Protein AF-A0A775UYA3-F1 (afdb_monomer_lite)

Structure (mmCIF, N/CA/C/O backbone):
data_AF-A0A775UYA3-F1
#
_entry.id   AF-A0A775UYA3-F1
#
loop_
_atom_site.group_PDB
_atom_site.id
_atom_site.type_symbol
_atom_site.label_atom_id
_atom_site.label_alt_id
_atom_site.label_comp_id
_atom_site.label_asym_id
_atom_site.label_entity_id
_atom_site.label_seq_id
_atom_site.pdbx_PDB_ins_code
_atom_site.Cartn_x
_atom_site.Cartn_y
_atom_site.Cartn_z
_atom_site.occupancy
_atom_site.B_iso_or_equiv
_atom_site.auth_seq_id
_atom_site.auth_comp_id
_atom_site.auth_asym_id
_atom_site.auth_atom_id
_atom_site.pdbx_PDB_model_num
ATOM 1 N N . ALA A 1 1 ? 7.744 -13.628 -6.718 1.00 62.09 1 ALA A N 1
ATOM 2 C CA . ALA A 1 1 ? 8.129 -12.347 -7.351 1.00 62.09 1 ALA A CA 1
ATOM 3 C C . ALA A 1 1 ? 8.216 -11.268 -6.273 1.00 62.09 1 ALA A C 1
ATOM 5 O O . ALA A 1 1 ? 7.492 -11.370 -5.291 1.00 62.09 1 ALA A O 1
ATOM 6 N N . GLN A 1 2 ? 9.062 -10.241 -6.414 1.00 73.44 2 GLN A N 1
ATOM 7 C CA . GLN A 1 2 ? 9.151 -9.167 -5.404 1.00 73.44 2 GLN A CA 1
ATOM 8 C C . GLN A 1 2 ? 7.802 -8.447 -5.188 1.00 73.44 2 GLN A C 1
ATOM 10 O O . GLN A 1 2 ? 7.442 -8.131 -4.059 1.00 73.44 2 GLN A O 1
ATOM 15 N N . SER A 1 3 ? 6.997 -8.291 -6.244 1.00 87.25 3 SER A N 1
ATOM 16 C CA . SER A 1 3 ? 5.653 -7.704 -6.167 1.00 87.25 3 SER A CA 1
ATOM 17 C C . SER A 1 3 ? 4.611 -8.603 -5.490 1.00 87.25 3 SER A C 1
ATOM 19 O O . SER A 1 3 ? 3.710 -8.086 -4.839 1.00 87.25 3 SER A O 1
ATOM 21 N N . SER A 1 4 ? 4.718 -9.934 -5.603 1.00 90.19 4 SER A N 1
ATOM 22 C CA . SER A 1 4 ? 3.701 -10.855 -5.072 1.00 90.19 4 SER A CA 1
ATOM 23 C C . SER A 1 4 ? 3.682 -10.875 -3.544 1.00 90.19 4 SER A C 1
ATOM 25 O O . SER A 1 4 ? 2.611 -10.901 -2.948 1.00 90.19 4 SER A O 1
ATOM 27 N N . ALA A 1 5 ? 4.855 -10.806 -2.905 1.00 94.00 5 ALA A N 1
ATOM 28 C CA . ALA A 1 5 ? 4.954 -10.732 -1.447 1.00 94.00 5 ALA A CA 1
ATOM 29 C C . ALA A 1 5 ? 4.379 -9.410 -0.905 1.00 94.00 5 ALA A C 1
ATOM 31 O O . ALA A 1 5 ? 3.597 -9.420 0.041 1.00 94.00 5 ALA A O 1
ATOM 32 N N . LEU A 1 6 ? 4.696 -8.279 -1.547 1.00 94.88 6 LE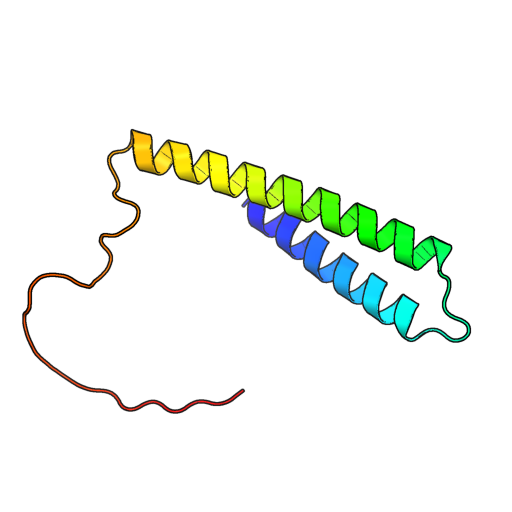U A N 1
ATOM 33 C CA . LEU A 1 6 ? 4.154 -6.967 -1.171 1.00 94.88 6 LEU A CA 1
ATOM 34 C C . LEU A 1 6 ? 2.634 -6.883 -1.378 1.00 94.88 6 LEU A C 1
ATOM 36 O O . LEU A 1 6 ? 1.923 -6.328 -0.543 1.00 94.88 6 LEU A O 1
ATOM 40 N N . GLN A 1 7 ? 2.113 -7.474 -2.457 1.00 95.06 7 GLN A N 1
ATOM 41 C CA . GLN A 1 7 ? 0.668 -7.576 -2.683 1.00 95.06 7 GLN A CA 1
ATOM 42 C C . GLN A 1 7 ? -0.019 -8.410 -1.599 1.00 95.06 7 GLN A C 1
ATOM 44 O O . GLN A 1 7 ? -1.050 -7.989 -1.079 1.00 95.06 7 GLN A O 1
ATOM 49 N N . GLN A 1 8 ? 0.561 -9.554 -1.223 1.00 96.31 8 GLN A N 1
ATOM 50 C CA . GLN A 1 8 ? 0.044 -10.379 -0.128 1.00 96.31 8 GLN A CA 1
ATOM 51 C C . GLN A 1 8 ? 0.035 -9.607 1.195 1.00 96.31 8 GLN A C 1
ATOM 53 O O . GLN A 1 8 ? -0.983 -9.595 1.882 1.00 96.31 8 GLN A O 1
ATOM 58 N N . GLN A 1 9 ? 1.118 -8.894 1.520 1.00 96.50 9 GLN A N 1
ATOM 59 C CA . GLN A 1 9 ? 1.177 -8.051 2.719 1.00 96.50 9 GLN A CA 1
ATOM 60 C C . GLN A 1 9 ? 0.102 -6.957 2.712 1.00 96.50 9 GLN A C 1
ATOM 62 O O . GLN A 1 9 ? -0.558 -6.747 3.730 1.00 96.50 9 GLN A O 1
ATOM 67 N N . LEU A 1 10 ? -0.127 -6.298 1.571 1.00 97.19 10 LEU A N 1
ATOM 68 C CA . LEU A 1 10 ? -1.163 -5.270 1.446 1.00 97.19 10 LEU A CA 1
ATOM 69 C C . LEU A 1 10 ? -2.572 -5.844 1.660 1.00 97.19 10 LEU A C 1
ATOM 71 O O . LEU A 1 10 ? -3.403 -5.202 2.304 1.00 97.19 10 LEU A O 1
ATOM 75 N N . VAL A 1 11 ? -2.841 -7.045 1.141 1.00 96.81 11 VAL A N 1
ATOM 76 C CA . VAL A 1 11 ? -4.114 -7.751 1.358 1.00 96.81 11 VAL A CA 1
ATOM 77 C C . VAL A 1 11 ? -4.297 -8.076 2.840 1.00 96.81 11 VAL A C 1
ATOM 79 O O . VAL A 1 11 ? -5.333 -7.729 3.406 1.00 96.81 11 VAL A O 1
ATOM 82 N N . THR A 1 12 ? -3.283 -8.649 3.492 1.00 97.50 12 THR A N 1
ATOM 83 C CA . THR A 1 12 ? -3.316 -8.946 4.934 1.00 97.50 12 THR A CA 1
ATOM 84 C C . THR A 1 12 ? -3.592 -7.692 5.761 1.00 97.50 12 THR A C 1
ATOM 86 O O . THR A 1 12 ? -4.496 -7.690 6.596 1.00 97.50 12 THR A O 1
ATOM 89 N N . LYS A 1 13 ? -2.884 -6.591 5.484 1.00 97.50 13 LYS A N 1
ATOM 90 C CA . LYS A 1 13 ? -3.084 -5.319 6.192 1.00 97.50 13 LYS A CA 1
ATOM 91 C C . LYS A 1 13 ? -4.470 -4.726 5.960 1.00 97.50 13 LYS A C 1
ATOM 93 O O . LYS A 1 13 ? -5.033 -4.118 6.864 1.00 97.50 13 LYS A O 1
ATOM 98 N N . ARG A 1 14 ? -5.072 -4.955 4.791 1.00 97.56 14 ARG A N 1
ATOM 99 C CA . ARG A 1 14 ? -6.447 -4.522 4.520 1.00 97.56 14 ARG A CA 1
ATOM 100 C C . ARG A 1 14 ? -7.484 -5.311 5.319 1.00 97.56 14 ARG A C 1
ATOM 102 O O . ARG A 1 14 ? -8.469 -4.720 5.753 1.00 97.56 14 ARG A O 1
ATOM 109 N N . TYR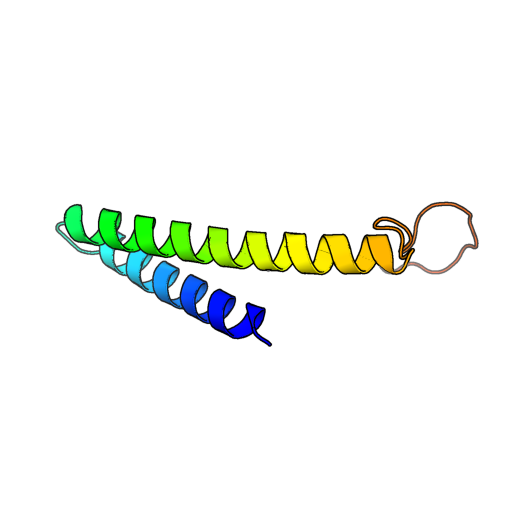 A 1 15 ? -7.261 -6.605 5.546 1.00 97.75 15 TYR A N 1
ATOM 110 C CA . TYR A 1 15 ? -8.100 -7.382 6.462 1.00 97.75 15 TYR A CA 1
ATOM 111 C C . TYR A 1 15 ? -7.967 -6.890 7.905 1.00 97.75 15 TYR A C 1
ATOM 113 O O . TYR A 1 15 ? -8.984 -6.698 8.564 1.00 97.75 15 TYR A O 1
ATOM 121 N N . GLU A 1 16 ? -6.744 -6.621 8.367 1.00 96.38 16 GLU A N 1
ATOM 122 C CA . GLU A 1 16 ? -6.491 -6.057 9.700 1.00 96.38 16 GLU A CA 1
ATOM 123 C C . GLU A 1 16 ? -7.184 -4.697 9.878 1.00 96.38 16 GLU A C 1
ATOM 125 O O . GLU A 1 16 ? -7.923 -4.494 10.840 1.00 96.38 16 GLU A O 1
ATOM 130 N N . TYR A 1 17 ? -7.026 -3.796 8.908 1.00 98.00 17 TYR A N 1
ATOM 131 C CA . TYR A 1 17 ? -7.690 -2.494 8.888 1.00 98.00 17 TYR A CA 1
ATOM 132 C C . TYR A 1 17 ? -9.218 -2.619 8.982 1.00 98.00 17 TYR A C 1
ATOM 134 O O . TYR A 1 17 ? -9.851 -1.949 9.797 1.00 98.00 17 TYR A O 1
ATOM 142 N N . ASN A 1 18 ? -9.816 -3.515 8.191 1.00 97.44 18 ASN A N 1
ATOM 143 C CA . ASN A 1 18 ? -11.261 -3.750 8.214 1.00 97.44 18 ASN A CA 1
ATOM 144 C C . ASN A 1 18 ? -11.731 -4.361 9.544 1.00 97.44 18 ASN A C 1
ATOM 146 O O . ASN A 1 18 ? -12.796 -3.994 10.037 1.00 97.44 18 ASN A O 1
ATOM 150 N N . ALA A 1 19 ? -10.948 -5.264 10.142 1.00 97.50 19 ALA A N 1
ATOM 151 C CA . ALA A 1 19 ? -11.258 -5.839 11.449 1.00 97.50 19 ALA A CA 1
ATOM 152 C C . ALA A 1 19 ? -11.231 -4.772 12.556 1.00 97.50 19 ALA A C 1
ATOM 154 O O . ALA A 1 19 ? -12.114 -4.752 13.410 1.00 97.50 19 ALA A O 1
ATOM 155 N N . LEU A 1 20 ? -10.261 -3.852 12.507 1.00 97.06 20 LEU A N 1
ATOM 156 C CA . LEU A 1 20 ? -10.172 -2.728 13.443 1.00 97.06 20 LEU A CA 1
ATOM 157 C C . LEU A 1 20 ? -11.329 -1.734 13.277 1.00 97.06 20 LEU A C 1
ATOM 159 O O . LEU A 1 20 ? -11.827 -1.221 14.275 1.00 97.06 20 LEU A O 1
ATOM 163 N N . LEU A 1 21 ? -11.781 -1.487 12.043 1.00 97.06 21 LEU A N 1
ATOM 164 C CA . LEU A 1 21 ? -12.970 -0.667 11.779 1.00 97.06 21 LEU A CA 1
ATOM 165 C C . LEU A 1 21 ? -14.263 -1.302 12.306 1.00 97.06 21 LEU A C 1
ATOM 167 O O . LEU A 1 21 ? -15.169 -0.581 12.712 1.00 97.06 21 LEU A O 1
ATOM 171 N N . ALA A 1 22 ? -14.357 -2.632 12.284 1.00 97.19 22 ALA A N 1
ATOM 172 C CA . ALA A 1 22 ? -15.519 -3.368 12.778 1.00 97.19 22 ALA A CA 1
ATOM 173 C C . ALA A 1 22 ? -15.520 -3.561 14.309 1.00 97.19 22 ALA A C 1
ATOM 175 O O . ALA A 1 22 ? -16.529 -3.995 14.870 1.00 97.19 22 ALA A O 1
ATOM 176 N N . ALA A 1 23 ? -14.407 -3.271 14.990 1.00 96.38 23 ALA A N 1
ATOM 177 C CA . ALA A 1 23 ? -14.299 -3.379 16.441 1.00 96.38 23 ALA A CA 1
ATOM 178 C C . ALA A 1 23 ? -15.124 -2.290 17.152 1.00 96.38 23 ALA A C 1
ATOM 180 O O . ALA A 1 23 ? -15.253 -1.174 16.658 1.00 96.38 23 ALA A O 1
ATOM 181 N N . ASN A 1 24 ? -15.650 -2.603 18.343 1.00 93.62 24 ASN A N 1
ATOM 182 C CA . ASN A 1 24 ? -16.452 -1.679 19.147 1.00 93.62 24 ASN A CA 1
ATOM 183 C C . ASN A 1 24 ? -15.898 -1.554 20.584 1.00 93.62 24 ASN A C 1
ATOM 185 O O . ASN A 1 24 ? -15.930 -2.545 21.316 1.00 93.62 24 ASN A O 1
ATOM 189 N N . PRO A 1 25 ? -15.435 -0.358 21.011 1.00 92.06 25 PRO A N 1
ATOM 190 C CA . PRO A 1 25 ? -15.270 0.848 20.194 1.00 92.06 25 PRO A CA 1
ATOM 191 C C . PRO A 1 25 ? -14.093 0.714 19.200 1.00 92.06 25 PRO A C 1
ATOM 193 O O . PRO A 1 25 ? -13.129 0.003 19.497 1.00 92.06 25 PRO A O 1
ATOM 196 N N . PRO A 1 26 ? -14.127 1.410 18.050 1.00 95.00 26 PRO A N 1
ATOM 197 C CA . PRO A 1 26 ? -13.005 1.421 17.114 1.00 95.00 26 PRO A CA 1
ATOM 198 C C . PRO A 1 26 ? -11.751 2.063 17.728 1.00 95.00 26 PRO A C 1
ATOM 200 O O . PRO A 1 26 ? -11.816 3.143 18.318 1.00 95.00 26 PRO A O 1
ATOM 203 N N . ASP A 1 27 ? -10.588 1.435 17.535 1.00 96.31 27 ASP A N 1
ATOM 204 C CA . ASP A 1 27 ? -9.291 1.966 17.978 1.00 96.31 27 ASP A CA 1
ATOM 205 C C . ASP A 1 27 ? -8.675 2.848 16.881 1.00 96.31 27 ASP A C 1
ATOM 207 O O . ASP A 1 27 ? -7.961 2.377 15.991 1.00 96.31 27 ASP A O 1
ATOM 211 N N . SER A 1 28 ? -8.969 4.149 16.933 1.00 96.00 28 SER A N 1
ATOM 212 C CA . SER A 1 28 ? -8.526 5.122 15.925 1.00 96.00 28 SER A CA 1
ATOM 213 C C . SER A 1 28 ? -7.002 5.202 15.779 1.00 96.00 28 SER A C 1
ATOM 215 O O . SER A 1 28 ? -6.505 5.431 14.674 1.00 96.00 28 SER A O 1
ATOM 217 N N . SER A 1 29 ? -6.246 4.975 16.858 1.00 97.00 29 SER A N 1
ATOM 218 C CA . SER A 1 29 ? -4.780 4.982 16.828 1.00 97.00 29 SER A CA 1
ATOM 219 C C . SER A 1 29 ? -4.251 3.826 15.981 1.00 97.00 29 SER A C 1
ATOM 221 O O . SER A 1 29 ? -3.471 4.042 15.048 1.00 97.00 29 SER A O 1
ATOM 223 N N . LYS A 1 30 ? -4.747 2.606 16.231 1.00 96.88 30 LYS A N 1
ATOM 224 C CA . LYS A 1 30 ? -4.365 1.422 15.446 1.00 96.88 30 LYS A CA 1
ATOM 225 C C . LYS A 1 30 ? -4.829 1.512 13.997 1.00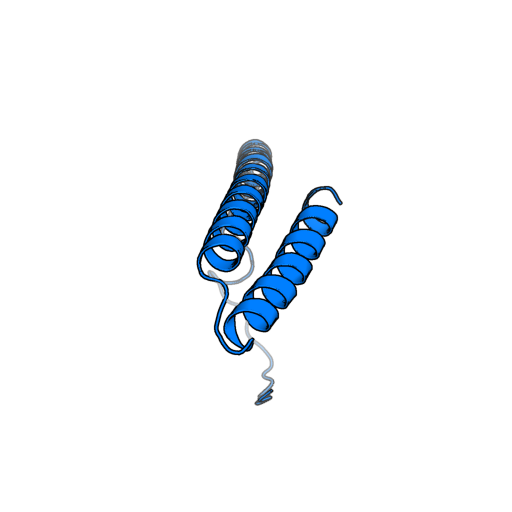 96.88 30 LYS A C 1
ATOM 227 O O . LYS A 1 30 ? -4.058 1.190 13.099 1.00 96.88 30 LYS A O 1
ATOM 232 N N . ILE A 1 31 ? -6.046 2.002 13.755 1.00 98.00 31 ILE A N 1
ATOM 233 C CA . ILE A 1 31 ? -6.578 2.203 12.397 1.00 98.00 31 ILE A CA 1
ATOM 234 C C . ILE A 1 31 ? -5.657 3.131 11.592 1.00 98.00 31 ILE A C 1
ATOM 236 O O . ILE A 1 31 ? -5.289 2.806 10.462 1.00 98.00 31 ILE A O 1
ATOM 240 N N . ASN A 1 32 ? -5.231 4.253 12.180 1.00 97.75 32 ASN A N 1
ATOM 241 C CA . ASN A 1 32 ? -4.320 5.196 11.527 1.00 97.75 32 ASN A CA 1
ATOM 242 C C . ASN A 1 32 ? -2.917 4.612 11.311 1.00 97.75 32 ASN A C 1
ATOM 244 O O . ASN A 1 32 ? -2.295 4.887 10.284 1.00 97.75 32 ASN A O 1
ATOM 248 N N . ALA A 1 33 ? -2.413 3.808 12.250 1.00 97.88 33 ALA A N 1
ATOM 249 C CA . ALA A 1 33 ? -1.129 3.128 12.095 1.00 97.88 33 ALA A CA 1
ATOM 250 C C . ALA A 1 33 ? -1.159 2.137 10.920 1.00 97.88 33 ALA A C 1
ATOM 252 O O . ALA A 1 33 ? -0.320 2.225 10.023 1.00 97.88 33 ALA A O 1
ATOM 253 N N . VAL A 1 34 ? -2.176 1.270 10.861 1.00 97.88 34 VAL A N 1
ATOM 254 C CA . VAL A 1 34 ? -2.337 0.301 9.764 1.00 97.88 34 VAL A CA 1
ATOM 255 C C . VAL A 1 34 ? -2.560 1.012 8.426 1.00 97.88 34 VAL A C 1
ATOM 257 O O . VAL A 1 34 ? -2.007 0.591 7.410 1.00 97.88 34 VAL A O 1
ATOM 260 N N . ALA A 1 35 ? -3.300 2.125 8.402 1.00 97.75 35 ALA A N 1
ATOM 261 C CA . ALA A 1 35 ? -3.473 2.924 7.188 1.00 97.75 35 ALA A CA 1
ATOM 262 C C . ALA A 1 35 ? -2.134 3.449 6.634 1.00 97.75 35 ALA A C 1
ATOM 264 O O . ALA A 1 35 ? -1.886 3.325 5.433 1.00 97.75 35 ALA A O 1
ATOM 265 N N . LYS A 1 36 ? -1.247 3.960 7.501 1.00 98.19 36 LYS A N 1
ATOM 266 C CA . LYS A 1 36 ? 0.103 4.405 7.108 1.00 98.19 36 LYS A CA 1
ATOM 267 C C . LYS A 1 36 ? 0.966 3.253 6.596 1.00 98.19 36 LYS A C 1
ATOM 269 O O . LYS A 1 36 ? 1.669 3.399 5.601 1.00 98.19 36 LYS A O 1
ATOM 274 N N . GLU A 1 37 ? 0.898 2.085 7.232 1.00 97.38 37 GLU A N 1
ATOM 275 C CA . GLU A 1 37 ? 1.610 0.896 6.746 1.00 97.38 37 GLU A CA 1
ATOM 276 C C . GLU A 1 37 ? 1.125 0.477 5.349 1.00 97.38 37 GLU A C 1
ATOM 278 O O . GLU A 1 37 ? 1.933 0.164 4.473 1.00 97.38 37 GLU A O 1
ATOM 283 N N . MET A 1 38 ? -0.189 0.519 5.107 1.00 98.00 38 MET A N 1
ATOM 284 C CA . MET A 1 38 ? -0.764 0.236 3.791 1.00 98.00 38 MET A CA 1
ATOM 285 C C . MET A 1 38 ? -0.327 1.250 2.726 1.00 98.00 38 MET A C 1
ATOM 287 O O . MET A 1 38 ? -0.129 0.860 1.574 1.00 98.00 38 MET A O 1
ATOM 291 N N . GLU A 1 39 ? -0.185 2.527 3.081 1.00 98.12 39 GLU A N 1
ATOM 292 C CA . GLU A 1 39 ? 0.336 3.569 2.189 1.00 98.12 39 GLU A CA 1
ATOM 293 C C . GLU A 1 39 ? 1.789 3.283 1.787 1.00 98.12 39 GLU A C 1
ATOM 295 O O . GLU A 1 39 ? 2.091 3.213 0.594 1.00 98.12 39 GLU A O 1
ATOM 300 N N . ASN A 1 40 ? 2.652 2.971 2.756 1.00 97.25 40 ASN A N 1
ATOM 301 C CA . ASN A 1 40 ? 4.054 2.618 2.504 1.00 97.25 40 ASN A CA 1
ATOM 302 C C . ASN A 1 40 ? 4.192 1.373 1.601 1.00 97.25 40 ASN A C 1
ATOM 304 O O . ASN A 1 40 ? 5.035 1.322 0.698 1.00 97.25 40 ASN A O 1
ATOM 308 N N . LEU A 1 41 ? 3.337 0.362 1.803 1.00 97.12 41 LEU A N 1
ATOM 309 C CA . LEU A 1 41 ? 3.302 -0.835 0.953 1.00 97.12 41 LEU A CA 1
ATOM 310 C C . LEU A 1 41 ? 2.871 -0.514 -0.486 1.00 97.12 41 LEU A C 1
ATOM 312 O O . LEU A 1 41 ? 3.421 -1.080 -1.435 1.00 97.12 41 LEU A O 1
ATOM 316 N N . ARG A 1 42 ? 1.903 0.393 -0.670 1.00 95.94 42 ARG A N 1
ATOM 317 C CA . ARG A 1 42 ? 1.478 0.847 -2.006 1.00 95.94 42 ARG A CA 1
ATOM 318 C C . ARG A 1 42 ? 2.586 1.615 -2.707 1.00 95.94 42 ARG A C 1
ATOM 320 O O . ARG A 1 42 ? 2.866 1.302 -3.859 1.00 95.94 42 ARG A O 1
ATOM 327 N N . GLN A 1 43 ? 3.264 2.514 -1.998 1.00 97.38 43 GLN A N 1
ATOM 328 C CA . GLN A 1 43 ? 4.409 3.243 -2.536 1.00 97.38 43 GLN A CA 1
ATOM 329 C C . GLN A 1 43 ? 5.501 2.281 -3.027 1.00 97.38 43 GLN A C 1
ATOM 331 O O . GLN A 1 43 ? 5.971 2.400 -4.155 1.00 97.38 43 GLN A O 1
ATOM 336 N N . SER A 1 44 ? 5.813 1.245 -2.243 1.00 96.06 44 SER A N 1
ATOM 337 C CA . SER A 1 44 ? 6.777 0.205 -2.639 1.00 96.06 44 SER A CA 1
ATOM 338 C C . SER A 1 44 ? 6.343 -0.555 -3.905 1.00 96.06 44 SER A C 1
ATOM 340 O O . SER A 1 44 ? 7.164 -0.881 -4.765 1.00 96.06 44 SER A O 1
ATOM 342 N N . LEU A 1 45 ? 5.045 -0.846 -4.052 1.00 96.12 45 LEU A N 1
ATOM 343 C CA . LEU A 1 45 ? 4.503 -1.468 -5.266 1.00 96.12 45 LEU A CA 1
ATOM 344 C C . LEU A 1 45 ? 4.566 -0.532 -6.475 1.00 96.12 45 LEU A C 1
ATOM 346 O O . LEU A 1 45 ? 4.855 -0.993 -7.581 1.00 96.12 45 LEU A O 1
ATOM 350 N N . ASP A 1 46 ? 4.301 0.754 -6.275 1.00 96.19 46 ASP A N 1
ATOM 351 C CA . ASP A 1 46 ? 4.362 1.766 -7.327 1.00 96.19 46 ASP A CA 1
ATOM 352 C C . ASP A 1 46 ? 5.795 1.974 -7.817 1.00 96.19 46 ASP A C 1
ATOM 354 O O . ASP A 1 46 ? 6.026 2.004 -9.024 1.00 96.19 46 ASP A O 1
ATOM 358 N N . GLU A 1 47 ? 6.784 1.956 -6.926 1.00 95.94 47 GLU A N 1
ATOM 359 C CA . GLU A 1 47 ? 8.197 1.957 -7.317 1.00 95.94 47 GLU A CA 1
ATOM 360 C C . GLU A 1 47 ? 8.569 0.744 -8.181 1.00 95.94 47 GLU A C 1
ATOM 362 O O . GLU A 1 47 ? 9.264 0.884 -9.192 1.00 95.94 47 GLU A O 1
ATOM 367 N N . LEU A 1 48 ? 8.094 -0.457 -7.830 1.00 94.81 48 LEU A N 1
ATOM 368 C CA . LEU A 1 48 ? 8.314 -1.651 -8.655 1.00 94.81 48 LEU A CA 1
ATOM 369 C C . LEU A 1 48 ? 7.626 -1.539 -10.021 1.00 94.81 48 LEU A C 1
ATOM 371 O O . LEU A 1 48 ? 8.191 -1.981 -11.026 1.00 94.81 48 LEU A O 1
ATOM 375 N N . ARG A 1 49 ? 6.427 -0.942 -10.078 1.00 93.19 49 ARG A N 1
ATOM 376 C CA . ARG A 1 49 ? 5.717 -0.673 -11.339 1.00 93.19 49 ARG A CA 1
ATOM 377 C C . ARG A 1 49 ? 6.508 0.291 -12.209 1.00 93.19 49 ARG A C 1
ATOM 379 O O . ARG A 1 49 ? 6.724 -0.038 -13.368 1.00 93.19 49 ARG A O 1
ATOM 386 N N . VAL A 1 50 ? 6.999 1.397 -11.649 1.00 95.31 50 VAL A N 1
ATOM 387 C CA . VAL A 1 50 ? 7.830 2.382 -12.360 1.00 95.31 50 VAL A CA 1
ATOM 388 C C . VAL A 1 50 ? 9.122 1.746 -12.878 1.00 95.31 50 VAL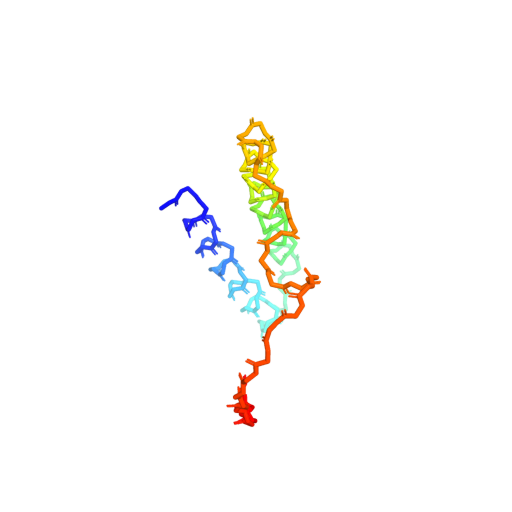 A C 1
ATOM 390 O O . VAL A 1 50 ? 9.469 1.942 -14.039 1.00 95.31 50 VAL A O 1
ATOM 393 N N . LYS A 1 51 ? 9.809 0.924 -12.074 1.00 94.50 51 LYS A N 1
ATOM 394 C CA . LYS A 1 51 ? 11.038 0.224 -12.499 1.00 94.50 51 LYS A CA 1
ATOM 395 C C . LYS A 1 51 ? 10.794 -0.747 -13.647 1.00 94.50 51 LYS A C 1
ATOM 397 O O . LYS A 1 51 ? 11.498 -0.696 -14.653 1.00 94.50 51 LYS A O 1
ATOM 402 N N . ARG A 1 52 ? 9.773 -1.605 -13.522 1.00 92.06 52 ARG A N 1
ATOM 403 C CA . ARG A 1 52 ? 9.314 -2.448 -14.639 1.00 92.06 52 ARG A CA 1
ATOM 404 C C . ARG A 1 52 ? 9.013 -1.570 -15.841 1.00 92.06 52 ARG A C 1
ATOM 406 O O . ARG A 1 52 ? 9.285 -1.941 -16.979 1.00 92.06 52 ARG A O 1
ATOM 413 N N . ASP A 1 53 ? 8.422 -0.415 -15.575 1.00 90.50 53 ASP A N 1
ATOM 414 C CA . ASP A 1 53 ? 7.924 0.417 -16.623 1.00 90.50 53 ASP A CA 1
ATOM 415 C C . ASP A 1 53 ? 9.031 1.062 -17.464 1.00 90.50 53 ASP A C 1
ATOM 417 O O . ASP A 1 53 ? 8.963 1.034 -18.699 1.00 90.50 53 ASP A O 1
ATOM 421 N N . ILE A 1 54 ? 10.070 1.552 -16.803 1.00 93.50 54 ILE A N 1
ATOM 422 C CA . ILE A 1 54 ? 11.312 2.013 -17.423 1.00 93.50 54 ILE A CA 1
ATOM 423 C C . ILE A 1 54 ? 11.951 0.876 -18.225 1.00 93.50 54 ILE A C 1
ATOM 425 O O . ILE A 1 54 ? 12.192 1.054 -19.414 1.00 93.50 54 ILE A O 1
ATOM 429 N N . ALA A 1 55 ? 12.096 -0.317 -17.639 1.00 92.81 55 ALA A N 1
ATOM 430 C CA . ALA A 1 55 ? 12.711 -1.458 -18.321 1.00 92.81 55 ALA A CA 1
ATOM 431 C C . ALA A 1 55 ? 11.972 -1.858 -19.614 1.00 92.81 55 ALA A C 1
ATOM 433 O O . ALA A 1 55 ? 12.601 -2.189 -20.615 1.00 92.81 55 ALA A O 1
ATOM 434 N N . MET A 1 56 ? 10.633 -1.800 -19.632 1.00 91.31 56 MET A N 1
ATOM 435 C CA . MET A 1 56 ? 9.868 -2.055 -20.864 1.00 91.31 56 MET A CA 1
ATOM 436 C C . MET A 1 56 ? 10.091 -0.968 -21.921 1.00 91.31 56 MET A C 1
ATOM 438 O O . MET A 1 56 ? 10.192 -1.287 -23.103 1.00 91.31 56 MET A O 1
ATOM 442 N N . ALA A 1 57 ? 10.185 0.299 -21.507 1.00 90.94 57 ALA A N 1
ATOM 443 C CA . ALA A 1 57 ? 10.465 1.399 -22.425 1.00 90.94 57 ALA A CA 1
ATOM 444 C C . ALA A 1 57 ? 11.887 1.302 -23.007 1.00 90.94 57 ALA A C 1
ATOM 446 O O . ALA A 1 57 ? 12.058 1.460 -24.213 1.00 90.94 57 ALA A O 1
ATOM 447 N N . GLU A 1 58 ? 12.883 0.973 -22.181 1.00 92.81 58 GLU A N 1
ATOM 448 C CA . GLU A 1 58 ? 14.272 0.732 -22.601 1.00 92.81 58 GLU A CA 1
ATOM 449 C C . GLU A 1 58 ? 14.390 -0.462 -23.556 1.00 92.81 58 GLU A C 1
ATOM 451 O O . GLU A 1 58 ? 15.149 -0.411 -24.519 1.00 92.81 58 GLU A O 1
ATOM 456 N N . ALA A 1 59 ? 13.588 -1.510 -23.347 1.00 93.00 59 ALA A N 1
ATOM 457 C CA . ALA A 1 59 ? 13.494 -2.652 -24.256 1.00 93.00 59 ALA A CA 1
ATOM 458 C C . ALA A 1 59 ? 12.755 -2.334 -25.574 1.00 93.00 59 ALA A C 1
ATOM 460 O O . ALA A 1 59 ? 12.582 -3.225 -26.406 1.00 93.00 59 ALA A O 1
ATOM 461 N N . GLY A 1 60 ? 12.280 -1.097 -25.766 1.00 89.94 60 GLY A N 1
ATOM 462 C CA . GLY A 1 60 ? 11.512 -0.695 -26.943 1.00 89.94 60 GLY A CA 1
ATOM 463 C C . GLY A 1 60 ? 10.131 -1.349 -27.026 1.00 89.94 60 GLY A C 1
ATOM 464 O O . GLY A 1 60 ? 9.548 -1.396 -28.106 1.00 89.94 60 GLY A O 1
ATOM 465 N N . ILE A 1 61 ? 9.602 -1.864 -25.908 1.00 82.69 61 ILE A N 1
ATOM 466 C CA . ILE A 1 61 ? 8.289 -2.510 -25.841 1.00 82.69 61 ILE A CA 1
ATOM 467 C C . ILE A 1 61 ? 7.234 -1.419 -25.597 1.00 82.69 61 ILE A C 1
ATOM 469 O O . ILE A 1 61 ? 7.159 -0.867 -24.493 1.00 82.69 61 ILE A O 1
ATOM 473 N N . PRO A 1 62 ? 6.398 -1.075 -26.594 1.00 72.62 62 PRO A N 1
ATOM 474 C CA . PRO A 1 62 ? 5.387 -0.041 -26.430 1.00 72.62 62 PRO A CA 1
ATOM 475 C C . PRO A 1 62 ? 4.352 -0.441 -25.371 1.00 72.62 62 PRO A C 1
ATOM 477 O O . PRO A 1 62 ? 3.780 -1.531 -25.405 1.00 72.62 62 PRO A O 1
ATOM 480 N N . ARG A 1 63 ? 4.030 0.494 -24.467 1.00 65.56 63 ARG A N 1
ATOM 481 C CA . ARG A 1 63 ? 2.981 0.359 -23.433 1.00 65.56 63 ARG A CA 1
ATOM 482 C C . ARG A 1 63 ? 1.542 0.239 -23.970 1.00 65.56 63 ARG A C 1
ATOM 484 O O . ARG A 1 63 ? 0.596 0.349 -23.198 1.00 65.56 63 ARG A O 1
ATOM 491 N N . GLY A 1 64 ? 1.352 0.014 -25.268 1.00 60.94 64 GLY A N 1
ATOM 492 C CA . GLY A 1 64 ? 0.049 0.116 -25.925 1.00 60.94 64 GLY A CA 1
ATOM 493 C C . GLY A 1 64 ? -0.082 -0.671 -27.224 1.00 60.94 64 GLY A C 1
ATOM 494 O O . GLY A 1 64 ? -0.754 -0.209 -28.138 1.00 60.94 64 GLY A O 1
ATOM 495 N N . THR A 1 65 ? 0.539 -1.845 -27.342 1.00 46.81 65 THR A N 1
ATOM 496 C CA . THR A 1 65 ? 0.368 -2.691 -28.541 1.00 46.81 65 THR A CA 1
ATOM 497 C C . THR A 1 65 ? -0.032 -4.116 -28.173 1.00 46.81 65 THR A C 1
ATOM 499 O O . THR A 1 65 ? 0.533 -5.097 -28.639 1.00 46.81 65 THR A O 1
ATOM 502 N N . GLY A 1 66 ? -1.048 -4.214 -27.318 1.00 52.12 66 GLY A N 1
ATOM 503 C CA . GLY A 1 66 ? -1.935 -5.366 -27.249 1.00 52.12 66 GLY A CA 1
ATOM 504 C C . GLY A 1 66 ? -3.309 -4.943 -27.759 1.00 52.12 66 GLY A C 1
ATOM 505 O O . GLY A 1 66 ? -4.065 -4.337 -27.013 1.00 52.12 66 GLY A O 1
ATOM 506 N N . MET A 1 67 ? -3.602 -5.269 -29.020 1.00 53.22 67 MET A N 1
ATOM 507 C CA . MET A 1 67 ? -4.949 -5.334 -29.605 1.00 53.22 67 MET A CA 1
ATOM 508 C C . MET A 1 67 ? -5.754 -4.023 -29.692 1.00 53.22 67 MET A C 1
ATOM 510 O O . MET A 1 67 ? -6.653 -3.773 -28.896 1.00 53.22 67 MET A O 1
ATOM 514 N N . GLY A 1 68 ? -5.523 -3.218 -30.735 1.00 54.56 68 GLY A N 1
ATOM 515 C CA . GLY A 1 68 ? -6.506 -2.183 -31.054 1.00 54.56 68 GLY A CA 1
ATOM 516 C C . GLY A 1 68 ? -6.119 -1.102 -32.043 1.00 54.56 68 GLY A C 1
ATOM 517 O O . GLY A 1 68 ? -6.454 0.028 -31.760 1.00 54.56 68 GLY A O 1
ATOM 518 N N . TYR A 1 69 ? -5.462 -1.393 -33.168 1.00 52.34 69 TYR A N 1
ATOM 519 C CA . TYR A 1 69 ? -5.484 -0.517 -34.355 1.00 52.34 69 TYR A CA 1
ATOM 520 C C . TYR A 1 69 ? -5.083 -1.345 -35.590 1.00 52.34 69 TYR A C 1
ATOM 522 O O . TYR A 1 69 ? -3.925 -1.722 -35.728 1.00 52.34 69 TYR A O 1
ATOM 530 N N . GLY A 1 70 ? -6.047 -1.641 -36.472 1.00 44.38 70 GLY A N 1
ATOM 531 C CA . GLY A 1 70 ? -5.832 -2.340 -37.750 1.00 44.38 70 GLY A CA 1
ATOM 532 C C . GLY A 1 70 ? -6.499 -3.716 -37.803 1.00 44.38 70 GLY A C 1
ATOM 533 O O . GLY A 1 70 ? -6.065 -4.652 -37.144 1.00 44.38 70 GLY A O 1
ATOM 534 N N . GLY A 1 71 ? -7.599 -3.818 -38.549 1.00 49.44 71 GLY A N 1
ATOM 535 C CA . GLY A 1 71 ? -8.512 -4.955 -38.515 1.00 49.44 71 GLY A CA 1
ATOM 536 C C . GLY A 1 71 ? -7.988 -6.267 -39.104 1.00 49.44 71 GLY A C 1
ATOM 537 O O . GLY A 1 71 ? -7.253 -6.295 -40.083 1.00 49.44 71 GLY A O 1
ATOM 538 N N . CYS A 1 72 ? -8.499 -7.363 -38.551 1.00 46.41 72 CYS A N 1
ATOM 539 C CA . CYS A 1 72 ? -8.948 -8.529 -39.301 1.00 46.41 72 CYS A CA 1
ATOM 540 C C . CYS A 1 72 ? -10.056 -9.183 -38.464 1.00 46.41 72 CYS A C 1
ATOM 542 O O . CYS A 1 72 ? -9.911 -9.327 -37.252 1.00 46.41 72 CYS A O 1
ATOM 544 N N . GLY A 1 73 ? -11.210 -9.432 -39.080 1.00 48.56 73 GLY A N 1
ATOM 545 C CA . GLY A 1 73 ? -12.443 -9.783 -38.387 1.00 48.56 73 GLY A CA 1
ATOM 546 C C . GLY A 1 73 ? -12.452 -11.161 -37.732 1.00 48.56 73 GLY A C 1
ATOM 547 O O . GLY A 1 73 ? -11.599 -12.007 -37.979 1.00 48.56 73 GLY A O 1
ATOM 548 N N . GLY A 1 74 ? -13.517 -11.397 -36.968 1.00 43.75 74 GLY A N 1
ATOM 549 C CA . GLY A 1 74 ? -14.008 -12.744 -36.714 1.00 43.75 74 GLY A CA 1
ATOM 550 C C . GLY A 1 74 ? -14.292 -13.053 -35.252 1.00 43.75 74 GLY A C 1
ATOM 551 O O . GLY A 1 74 ? -13.392 -13.080 -34.426 1.00 43.75 74 GLY A O 1
ATOM 552 N N . GLY A 1 75 ? -15.548 -13.413 -34.993 1.00 45.31 75 GLY A N 1
ATOM 553 C CA . GLY A 1 75 ? -15.875 -14.398 -33.967 1.00 45.31 75 GLY A CA 1
ATOM 554 C C . GLY A 1 75 ? -16.198 -13.807 -32.607 1.00 45.31 75 GLY A C 1
ATOM 555 O O . GLY A 1 75 ? -15.317 -13.468 -31.829 1.00 45.31 75 GLY A O 1
ATOM 556 N N . GLY A 1 76 ? -17.493 -13.717 -32.321 1.00 51.88 76 GLY A N 1
ATOM 557 C CA . GLY A 1 76 ? -17.983 -13.277 -31.030 1.00 51.88 76 GLY A CA 1
ATOM 558 C C . GLY A 1 76 ? -17.611 -14.200 -29.874 1.00 51.88 76 GLY A C 1
ATOM 559 O O . GLY A 1 76 ? -17.249 -15.358 -30.043 1.00 51.88 76 GLY A O 1
ATOM 560 N N . HIS A 1 77 ? -17.818 -13.672 -28.678 1.00 49.88 77 HIS A N 1
ATOM 561 C CA . HIS A 1 77 ? -18.522 -14.396 -27.636 1.00 49.88 77 HIS A CA 1
ATOM 562 C C . HIS A 1 77 ? -19.149 -13.367 -26.705 1.00 49.88 77 HIS A C 1
ATOM 564 O O . HIS A 1 77 ? -18.472 -12.574 -26.055 1.00 49.88 77 HIS A O 1
ATOM 570 N N . MET A 1 78 ? -20.478 -13.379 -26.687 1.00 57.56 78 MET A N 1
ATOM 571 C CA . MET A 1 78 ? -21.258 -12.904 -25.556 1.00 57.56 78 MET A CA 1
ATOM 572 C C . MET A 1 78 ? -20.776 -13.638 -24.301 1.00 57.56 78 MET A C 1
ATOM 574 O O . MET A 1 78 ? -20.571 -14.849 -24.339 1.00 57.56 78 MET A O 1
ATOM 578 N N . GLY A 1 79 ? -20.623 -12.920 -23.194 1.00 53.28 79 GLY A N 1
ATOM 579 C CA . GLY A 1 79 ? -20.197 -13.524 -21.937 1.00 53.28 79 GLY A CA 1
ATOM 580 C C . GLY A 1 79 ? -20.423 -12.601 -20.7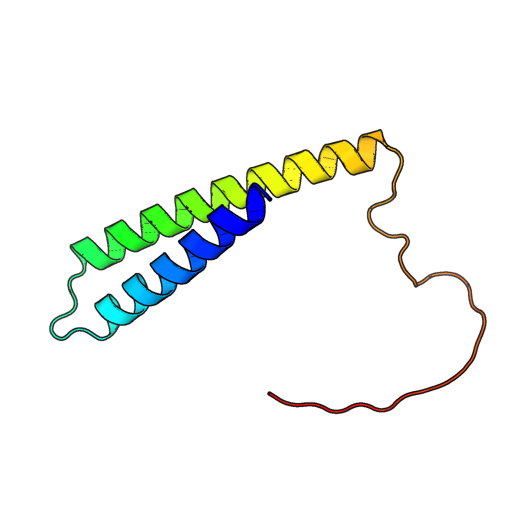55 1.00 53.28 79 GLY A C 1
ATOM 581 O O . GLY A 1 79 ? -19.472 -12.122 -20.152 1.00 53.28 79 GLY A O 1
ATOM 582 N N . MET A 1 80 ? -21.696 -12.338 -20.457 1.00 52.94 80 MET A N 1
ATOM 583 C CA . MET A 1 80 ? -22.140 -11.873 -19.144 1.00 52.94 80 MET A CA 1
ATOM 584 C C . MET A 1 80 ? -21.606 -12.804 -18.053 1.00 52.94 80 MET A C 1
ATOM 586 O O . MET A 1 80 ? -21.784 -14.017 -18.133 1.00 52.94 80 MET A O 1
ATOM 590 N N . GLY A 1 81 ? -21.026 -12.226 -17.008 1.00 48.62 81 GLY A N 1
ATOM 591 C CA . GLY A 1 81 ? -20.630 -12.954 -15.811 1.00 48.62 81 GLY A CA 1
ATOM 592 C C . GLY A 1 81 ? -20.402 -11.995 -14.657 1.00 48.62 81 GLY A C 1
ATOM 593 O O . GLY A 1 81 ? -19.274 -11.591 -14.407 1.00 48.62 81 GLY A O 1
ATOM 594 N N . HIS A 1 82 ? -21.494 -11.614 -13.991 1.00 44.94 82 HIS A N 1
ATOM 595 C CA . HIS A 1 82 ? -21.478 -11.094 -12.624 1.00 44.94 82 HIS A CA 1
ATOM 596 C C . HIS A 1 82 ? -20.712 -12.053 -11.709 1.00 44.94 82 HIS A C 1
ATOM 598 O O . HIS A 1 82 ? -21.038 -13.233 -11.761 1.00 44.94 82 HIS A O 1
ATOM 604 N N . TRP A 1 83 ? -19.785 -11.536 -10.893 1.00 43.69 83 TRP A N 1
ATOM 605 C CA . TRP A 1 83 ? -19.603 -11.775 -9.447 1.00 43.69 83 TRP A CA 1
ATOM 606 C C . TRP A 1 83 ? -18.678 -10.688 -8.890 1.00 43.69 83 TRP A C 1
ATOM 608 O O . TRP A 1 83 ? -17.598 -10.474 -9.485 1.00 43.69 83 TRP A O 1
#

Organism: Escherichia coli (NCBI:txid562)

Foldseek 3Di:
DVLVVLVVVLVVLVVVLVVLVVDVPRDPVVNVVSVVVSVVSVVVNVVVVVVVVVVCVVVVNDPDPDDDDDDDDDDDDDDDDDD

Radius of gyration: 20.2 Å; chains: 1; bounding box: 36×20×60 Å

Secondary structure (DSSP, 8-state):
-HHHHHHHHHHHHHHHHHHHHHSSS--HHHHHHHHHHHHHHHHHHHHHHHHHHHHHHHTT--TT-SS-SS-------------

pLDDT: mean 8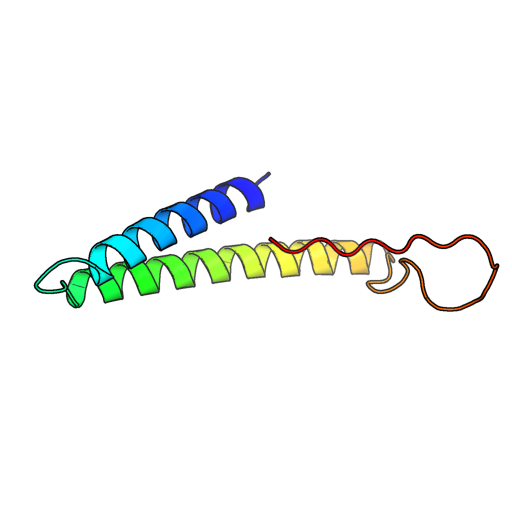3.1, std 19.81, range [43.69, 98.19]

Sequence (83 aa):
AQSSALQQQLVTKRYEYNALLAANPPDSSKINAVAKEMENLRQSLDELRVKRDIAMAEAGIPRGTGMGYGGCGGGGHMGMGHW

InterPro domains:
  IPR025961 Heavy-metal resistance protein [PF13801] (3-65)